Protein AF-A0A0L7LE17-F1 (afdb_monomer)

pLDDT: mean 73.33, std 16.91, range [37.31, 97.56]

Organism: Operophtera brumata (NCBI:txid104452)

Foldseek 3Di:
DDDDQFQQNAEAAAQLVLLCVVCVVPDDLVVNVVLSPVLDDPVSVVVVLVVVVVLDPDDDQPPVCVPVSPSVDPVDDSRRHYNYDHPDPVSHRDDDCPPPPCVVVVVVVVVVVVVVVVVVVVVVVVVVD

Secondary structure (DSSP, 8-state):
---PPPGGG-EEE-HHHHHHHHHTTTS-HHHHHHHHHHHS-HHHHHHHHHHHHHH--SSSS-TTTT-TT--S-----GGGS-EEE-S-GGGS----GGGS-THHHHHHHHHHHHHHHHHHHHHHHHHT-

Radius of gyration: 23.41 Å; Cα contacts (8 Å, |Δi|>4): 82; chains: 1; bounding box: 35×26×91 Å

Sequence (129 aa):
MAHQPKRSDTIVVQEFLAFVQQKLDVMDQVSLEQILVTSFTEEQIQEAKKVLADSAAEGRTWQKMQDIFKVENLETDPDDVPTFVVRDLHKLPAVTFDHVDVTRVLKDLVLLRADITNLRTKLENSEQI

Mean predicted aligned error: 13.88 Å

Structure (mmCIF, N/CA/C/O backbone):
data_AF-A0A0L7LE17-F1
#
_entry.id   AF-A0A0L7LE17-F1
#
loop_
_atom_site.group_PDB
_atom_site.id
_atom_site.type_symbol
_atom_site.label_atom_id
_atom_site.label_alt_id
_atom_site.label_comp_id
_atom_site.label_asym_id
_atom_site.label_entity_id
_atom_site.label_seq_id
_atom_site.pdbx_PDB_ins_code
_atom_site.Cartn_x
_atom_site.Cartn_y
_atom_site.Cartn_z
_atom_site.occupancy
_atom_site.B_iso_or_equiv
_atom_site.auth_seq_id
_atom_site.auth_comp_id
_atom_site.auth_asym_id
_atom_site.auth_atom_id
_atom_site.pdbx_PDB_model_num
ATOM 1 N N . MET A 1 1 ? -1.255 -12.625 -40.386 1.00 39.16 1 MET A N 1
ATOM 2 C CA . MET A 1 1 ? -0.879 -11.259 -39.971 1.00 39.16 1 MET A CA 1
ATOM 3 C C . MET A 1 1 ? -0.071 -11.405 -38.699 1.00 39.16 1 MET A C 1
ATOM 5 O O . MET A 1 1 ? -0.566 -12.042 -37.781 1.00 39.16 1 MET A O 1
ATOM 9 N N . ALA A 1 2 ? 1.195 -10.985 -38.696 1.00 45.91 2 ALA A N 1
ATOM 10 C CA . ALA A 1 2 ? 2.046 -11.111 -37.515 1.00 45.91 2 ALA A CA 1
ATOM 11 C C . ALA A 1 2 ? 1.502 -10.180 -36.422 1.00 45.91 2 ALA A C 1
ATOM 13 O O . ALA A 1 2 ? 1.291 -8.999 -36.687 1.00 45.91 2 ALA A O 1
ATOM 14 N N . HIS A 1 3 ? 1.215 -10.723 -35.238 1.00 57.56 3 HIS A N 1
ATOM 15 C CA . HIS A 1 3 ? 0.896 -9.916 -34.064 1.00 57.56 3 HIS A CA 1
ATOM 16 C C . HIS A 1 3 ? 2.163 -9.135 -33.716 1.00 57.56 3 HIS A C 1
ATOM 18 O O . HIS A 1 3 ? 3.195 -9.737 -33.420 1.00 57.56 3 HIS A O 1
ATOM 24 N N . GLN A 1 4 ? 2.121 -7.815 -33.859 1.00 58.47 4 GLN A N 1
ATOM 25 C CA . GLN A 1 4 ? 3.216 -6.969 -33.412 1.00 58.47 4 GLN A CA 1
ATOM 26 C C . GLN A 1 4 ? 3.159 -6.968 -31.878 1.00 58.47 4 GLN A C 1
ATOM 28 O O . GLN A 1 4 ? 2.085 -6.684 -31.347 1.00 58.47 4 GLN A O 1
ATOM 33 N N . PRO A 1 5 ? 4.233 -7.379 -31.177 1.00 60.69 5 PRO A N 1
ATOM 34 C CA . PRO A 1 5 ? 4.193 -7.519 -29.728 1.00 60.69 5 PRO A CA 1
ATOM 35 C C . PRO A 1 5 ? 3.891 -6.160 -29.111 1.00 60.69 5 PRO A C 1
ATOM 37 O O . PRO A 1 5 ? 4.572 -5.173 -29.409 1.00 60.69 5 PRO A O 1
ATOM 40 N N . LYS A 1 6 ? 2.838 -6.118 -28.297 1.00 68.31 6 LYS A N 1
ATOM 41 C CA . LYS A 1 6 ? 2.469 -4.918 -27.556 1.00 68.31 6 LYS A CA 1
ATOM 42 C C . LYS A 1 6 ? 3.434 -4.764 -26.396 1.00 68.31 6 LYS A C 1
ATOM 44 O O . LYS A 1 6 ? 4.013 -5.740 -25.913 1.00 68.31 6 LYS A O 1
ATOM 49 N N . ARG A 1 7 ? 3.622 -3.543 -25.911 1.00 68.81 7 ARG A N 1
ATOM 50 C CA . ARG A 1 7 ? 4.533 -3.337 -24.786 1.00 68.81 7 ARG A CA 1
ATOM 51 C C . ARG A 1 7 ? 3.969 -3.908 -23.490 1.00 68.81 7 ARG A C 1
ATOM 53 O O . ARG A 1 7 ? 4.752 -4.389 -22.674 1.00 68.81 7 ARG A O 1
ATOM 60 N N . SER A 1 8 ? 2.643 -3.963 -23.372 1.00 66.94 8 SER A N 1
ATOM 61 C CA . SER A 1 8 ? 1.913 -4.687 -22.323 1.00 66.94 8 SER A CA 1
ATOM 62 C C . SER A 1 8 ? 2.341 -6.151 -22.172 1.00 66.94 8 SER A C 1
ATOM 64 O O . SER A 1 8 ? 2.264 -6.695 -21.071 1.00 66.94 8 SER A O 1
ATOM 66 N N . ASP A 1 9 ? 2.842 -6.780 -23.243 1.00 75.25 9 ASP A N 1
ATOM 67 C CA . ASP A 1 9 ? 3.322 -8.169 -23.233 1.00 75.25 9 ASP A CA 1
ATOM 68 C C . ASP A 1 9 ? 4.679 -8.307 -22.512 1.00 75.25 9 ASP A C 1
ATOM 70 O O . ASP A 1 9 ? 5.110 -9.410 -22.169 1.00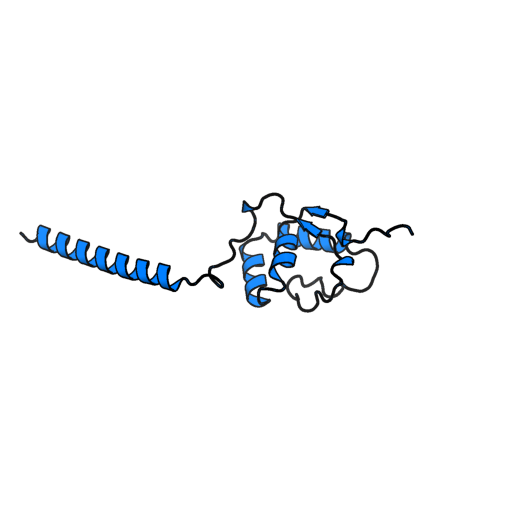 75.25 9 ASP A O 1
ATOM 74 N N . THR A 1 10 ? 5.364 -7.185 -22.261 1.00 82.75 10 THR A N 1
ATOM 75 C CA . THR A 1 10 ? 6.603 -7.143 -21.481 1.00 82.75 10 THR A CA 1
ATOM 76 C C . THR A 1 10 ? 6.273 -7.110 -19.994 1.00 82.75 10 THR A C 1
ATOM 78 O O . THR A 1 10 ? 5.677 -6.154 -19.499 1.00 82.75 10 THR A O 1
ATOM 81 N N . ILE A 1 11 ? 6.709 -8.140 -19.270 1.00 83.88 11 ILE A N 1
ATOM 82 C CA . ILE A 1 11 ? 6.546 -8.239 -17.817 1.00 83.88 11 ILE A CA 1
ATOM 83 C C . ILE A 1 11 ? 7.814 -7.731 -17.132 1.00 83.88 11 ILE A C 1
ATOM 85 O O . ILE A 1 11 ? 8.903 -8.264 -17.355 1.00 83.88 11 ILE A O 1
ATOM 89 N N . VAL A 1 12 ? 7.666 -6.735 -16.259 1.00 87.88 12 VAL A N 1
ATOM 90 C CA . VAL A 1 12 ? 8.769 -6.162 -15.477 1.00 87.88 12 VAL A CA 1
ATOM 91 C C . VAL A 1 12 ? 8.466 -6.316 -13.993 1.00 87.88 12 VAL A C 1
ATOM 93 O O . VAL A 1 12 ? 7.423 -5.887 -13.512 1.00 87.88 12 VAL A O 1
ATOM 96 N N . VAL A 1 13 ? 9.376 -6.934 -13.241 1.00 89.44 13 VAL A N 1
ATOM 97 C CA . VAL A 1 13 ? 9.232 -7.037 -11.782 1.00 89.44 13 VAL A CA 1
ATOM 98 C C . VAL A 1 13 ? 9.620 -5.700 -11.164 1.00 89.44 13 VAL A C 1
ATOM 100 O O . VAL A 1 13 ? 10.797 -5.345 -11.189 1.00 89.44 13 VAL A O 1
ATOM 103 N N . GLN A 1 14 ? 8.637 -4.967 -10.645 1.00 89.19 14 GLN A N 1
ATOM 104 C CA . GLN A 1 14 ? 8.859 -3.691 -9.978 1.00 89.19 14 GLN A CA 1
ATOM 105 C C . GLN A 1 14 ? 7.684 -3.356 -9.049 1.00 89.19 14 GLN A C 1
ATOM 107 O O . GLN A 1 14 ? 6.621 -2.932 -9.498 1.00 89.19 14 GLN A O 1
ATOM 112 N N . GLU A 1 15 ? 7.886 -3.532 -7.745 1.00 88.56 15 GLU A N 1
ATOM 113 C CA . GLU A 1 15 ? 6.869 -3.370 -6.709 1.00 88.56 15 GLU A CA 1
ATOM 114 C C . GLU A 1 15 ? 6.237 -1.973 -6.632 1.00 88.56 15 GLU A C 1
ATOM 116 O O . GLU A 1 15 ? 5.016 -1.861 -6.528 1.00 88.56 15 GLU A O 1
ATOM 121 N N . PHE A 1 16 ? 7.042 -0.914 -6.709 1.00 87.50 16 PHE A N 1
ATOM 122 C CA . PHE A 1 16 ? 6.563 0.467 -6.658 1.00 87.50 16 PHE A CA 1
ATOM 123 C C . PHE A 1 16 ? 5.657 0.775 -7.856 1.00 87.50 16 PHE A C 1
ATOM 125 O O . PHE A 1 16 ? 4.542 1.263 -7.686 1.00 87.50 16 PHE A O 1
ATOM 132 N N . LEU A 1 17 ? 6.097 0.445 -9.076 1.00 85.38 17 LEU A N 1
ATOM 133 C CA . LEU A 1 17 ? 5.321 0.734 -10.290 1.00 85.38 17 LEU A CA 1
ATOM 134 C C . LEU A 1 17 ? 4.097 -0.157 -10.420 1.00 85.38 17 LEU A C 1
ATOM 136 O O . LEU A 1 17 ? 3.061 0.315 -10.873 1.00 85.38 17 LEU A O 1
ATOM 140 N N . ALA A 1 18 ? 4.189 -1.409 -9.974 1.00 87.31 18 ALA A N 1
ATOM 141 C CA . ALA A 1 18 ? 3.043 -2.299 -9.912 1.00 87.31 18 ALA A CA 1
ATOM 142 C C . ALA A 1 18 ? 1.967 -1.763 -8.956 1.00 87.31 18 ALA A C 1
ATOM 144 O O . ALA A 1 18 ? 0.782 -1.801 -9.282 1.00 87.31 18 ALA A O 1
ATOM 145 N N . PHE A 1 19 ? 2.367 -1.212 -7.802 1.00 86.06 19 PHE A N 1
ATOM 146 C CA . PHE A 1 19 ? 1.425 -0.591 -6.872 1.00 86.06 19 PHE A CA 1
ATOM 147 C C . PHE A 1 19 ? 0.767 0.655 -7.473 1.00 86.06 19 PHE A C 1
ATOM 149 O O . PHE A 1 19 ? -0.455 0.780 -7.418 1.00 86.06 19 PHE A O 1
ATOM 156 N N . VAL A 1 20 ? 1.551 1.541 -8.099 1.00 83.12 20 VAL A N 1
ATOM 157 C CA . VAL A 1 20 ? 1.025 2.727 -8.797 1.00 83.12 20 VAL A CA 1
ATOM 158 C C . VAL A 1 20 ? 0.043 2.316 -9.891 1.00 83.12 20 VAL A C 1
ATOM 160 O O . VAL A 1 20 ? -1.091 2.781 -9.884 1.00 83.12 20 VAL A O 1
ATOM 163 N N . GLN A 1 21 ? 0.435 1.400 -10.780 1.00 80.81 21 GLN A N 1
ATOM 164 C CA . GLN A 1 21 ? -0.393 0.926 -11.892 1.00 80.81 21 GLN A CA 1
ATOM 165 C C . GLN A 1 21 ? -1.716 0.314 -11.407 1.00 80.81 21 GLN A C 1
ATOM 167 O O . GLN A 1 21 ? -2.747 0.506 -12.038 1.00 80.81 21 GLN A O 1
ATOM 172 N N . GLN A 1 22 ? -1.711 -0.393 -10.272 1.00 82.56 22 GLN A N 1
ATOM 173 C CA . GLN A 1 22 ? -2.924 -0.982 -9.703 1.00 82.56 22 GLN A CA 1
ATOM 174 C C . GLN A 1 22 ? -3.834 0.049 -9.017 1.00 82.56 22 GLN A C 1
ATOM 176 O O . GLN A 1 22 ? -5.048 -0.153 -8.950 1.00 82.56 22 GLN A O 1
ATOM 181 N N . LYS A 1 23 ? -3.259 1.098 -8.416 1.00 78.94 23 LYS A N 1
ATOM 182 C CA . LYS A 1 23 ? -3.988 2.030 -7.540 1.00 78.94 23 LYS A CA 1
ATOM 183 C C . LYS A 1 23 ? -4.377 3.342 -8.189 1.00 78.94 23 LYS A C 1
ATOM 185 O O . LYS A 1 23 ? -5.285 3.988 -7.679 1.00 78.94 23 LYS A O 1
ATOM 190 N N . LEU A 1 24 ? -3.765 3.674 -9.316 1.00 77.19 24 LEU A N 1
ATOM 191 C CA . LEU A 1 24 ? -4.007 4.901 -10.055 1.00 77.19 24 LEU A CA 1
ATOM 192 C C . LEU A 1 24 ? -5.498 5.188 -10.300 1.00 77.19 24 LEU A C 1
ATOM 194 O O . LEU A 1 24 ? -5.957 6.291 -10.034 1.00 77.19 24 LEU A O 1
ATOM 198 N N . ASP A 1 25 ? -6.250 4.194 -10.776 1.00 71.81 25 ASP A N 1
ATOM 199 C CA . ASP A 1 25 ? -7.647 4.387 -11.198 1.00 71.81 25 ASP A CA 1
ATOM 200 C C . ASP A 1 25 ? -8.656 4.331 -10.040 1.00 71.81 25 ASP A C 1
ATOM 202 O O . ASP A 1 25 ? -9.843 4.605 -10.223 1.00 71.81 25 ASP A O 1
ATOM 206 N N . VAL A 1 26 ? -8.215 3.924 -8.846 1.00 74.31 26 VAL A N 1
ATOM 207 C CA . VAL A 1 26 ? -9.098 3.618 -7.705 1.00 74.31 26 VAL A CA 1
ATOM 208 C C . VAL A 1 26 ? -8.798 4.446 -6.457 1.00 74.31 26 VAL A C 1
ATOM 210 O O . VAL A 1 26 ? -9.527 4.338 -5.473 1.00 74.31 26 VAL A O 1
ATOM 213 N N . MET A 1 27 ? -7.739 5.255 -6.476 1.00 72.44 27 MET A N 1
ATOM 214 C CA . MET A 1 27 ? -7.280 6.065 -5.351 1.00 72.44 27 MET A CA 1
ATOM 215 C C . MET A 1 27 ? -6.979 7.486 -5.824 1.00 72.44 27 MET A C 1
ATOM 217 O O . MET A 1 27 ? -6.451 7.679 -6.915 1.00 72.44 27 MET A O 1
ATOM 221 N N . ASP A 1 28 ? -7.304 8.488 -5.006 1.00 79.00 28 ASP A N 1
ATOM 222 C CA . ASP A 1 28 ? -6.928 9.861 -5.321 1.00 79.00 28 ASP A CA 1
ATOM 223 C C . ASP A 1 28 ? -5.407 10.047 -5.244 1.00 79.00 28 ASP A C 1
ATOM 225 O O . ASP A 1 28 ? -4.697 9.369 -4.495 1.00 79.00 28 ASP A O 1
ATOM 229 N N . GLN A 1 29 ? -4.914 11.008 -6.018 1.00 71.12 29 GLN A N 1
ATOM 230 C CA . GLN A 1 29 ? -3.490 11.270 -6.144 1.00 71.12 29 GLN A CA 1
ATOM 231 C C . GLN A 1 29 ? -2.830 11.580 -4.791 1.00 71.12 29 GLN A C 1
ATOM 233 O O . GLN A 1 29 ? -1.774 11.032 -4.499 1.00 71.12 29 GLN A O 1
ATOM 238 N N . VAL A 1 30 ? -3.456 12.392 -3.933 1.00 77.38 30 VAL A N 1
ATOM 239 C CA . VAL A 1 30 ? -2.852 12.811 -2.656 1.00 77.38 30 VAL A CA 1
ATOM 240 C C . VAL A 1 30 ? -2.647 11.611 -1.733 1.00 77.38 30 VAL A C 1
ATOM 242 O O . VAL A 1 30 ? -1.568 11.452 -1.158 1.00 77.38 30 VAL A O 1
ATOM 245 N N . SER A 1 31 ? -3.649 10.740 -1.619 1.00 78.56 31 SER A N 1
ATOM 246 C CA . SER A 1 31 ? -3.549 9.520 -0.813 1.00 78.56 31 SER A CA 1
ATOM 247 C C . SER A 1 31 ? -2.505 8.551 -1.372 1.00 78.56 31 SER A C 1
ATOM 249 O O . SER A 1 31 ? -1.698 8.002 -0.616 1.00 78.56 31 SER A O 1
ATOM 251 N N . LEU A 1 32 ? -2.473 8.374 -2.697 1.00 79.12 32 LEU A N 1
ATOM 252 C CA . LEU A 1 32 ? -1.503 7.504 -3.358 1.00 79.12 32 LEU A CA 1
ATOM 253 C C . LEU A 1 32 ? -0.067 7.985 -3.108 1.00 79.12 32 LEU A C 1
ATOM 255 O O . LEU A 1 32 ? 0.784 7.198 -2.696 1.00 79.12 32 LEU A O 1
ATOM 259 N N . GLU A 1 33 ? 0.198 9.278 -3.283 1.00 77.94 33 GLU A N 1
ATOM 260 C CA . GLU A 1 33 ? 1.509 9.878 -3.028 1.00 77.94 33 GLU A CA 1
ATOM 261 C C . GLU A 1 33 ? 1.978 9.671 -1.582 1.00 77.94 33 GLU A C 1
ATOM 263 O O . GLU A 1 33 ? 3.125 9.278 -1.348 1.00 77.94 33 GLU A O 1
ATOM 268 N N . GLN A 1 34 ? 1.092 9.891 -0.605 1.00 78.06 34 GLN A N 1
ATOM 269 C CA . GLN A 1 34 ? 1.413 9.690 0.809 1.00 78.06 34 GLN A CA 1
ATOM 270 C C . GLN A 1 34 ? 1.797 8.240 1.103 1.00 78.06 34 GLN A C 1
ATOM 272 O O . GLN A 1 34 ? 2.786 7.990 1.797 1.00 78.06 34 GLN A O 1
ATOM 277 N N . ILE A 1 35 ? 1.050 7.278 0.558 1.00 81.12 35 ILE A N 1
ATOM 278 C CA . ILE A 1 35 ? 1.342 5.853 0.736 1.00 81.12 35 ILE A CA 1
ATOM 27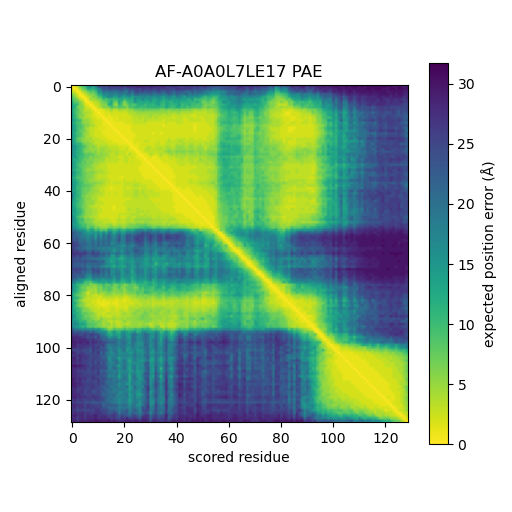9 C C . ILE A 1 35 ? 2.696 5.502 0.116 1.00 81.12 35 ILE A C 1
ATOM 281 O O . ILE A 1 35 ? 3.496 4.809 0.743 1.00 81.12 35 ILE A O 1
ATOM 285 N N . LEU A 1 36 ? 2.986 6.006 -1.083 1.00 82.56 36 LEU A N 1
ATOM 286 C CA . LEU A 1 36 ? 4.242 5.728 -1.775 1.00 82.56 36 LEU A CA 1
ATOM 287 C C . LEU A 1 36 ? 5.460 6.256 -1.004 1.00 82.56 36 LEU A C 1
ATOM 289 O O . LEU A 1 36 ? 6.415 5.510 -0.804 1.00 82.56 36 LEU A O 1
ATOM 293 N N . VAL A 1 37 ? 5.414 7.500 -0.518 1.00 80.44 37 VAL A N 1
ATOM 294 C CA . VAL A 1 37 ? 6.527 8.117 0.239 1.00 80.44 37 VAL A CA 1
ATOM 295 C C . VAL A 1 37 ? 6.744 7.448 1.591 1.00 80.44 37 VAL A C 1
ATOM 297 O O . VAL A 1 37 ? 7.870 7.363 2.071 1.00 80.44 37 VAL A O 1
ATOM 300 N N . THR A 1 38 ? 5.670 6.991 2.232 1.00 81.19 38 THR A N 1
ATOM 301 C CA . THR A 1 38 ? 5.761 6.365 3.559 1.00 81.19 38 THR A CA 1
ATOM 302 C C . THR A 1 38 ? 6.134 4.886 3.504 1.00 81.19 38 THR A C 1
ATOM 304 O O . THR A 1 38 ? 6.657 4.364 4.487 1.00 81.19 38 THR A O 1
ATOM 307 N N . SER A 1 39 ? 5.886 4.213 2.378 1.00 83.19 39 SER A N 1
ATOM 308 C CA . SER A 1 39 ? 6.058 2.759 2.254 1.00 83.19 39 SER A CA 1
ATOM 309 C C . SER A 1 39 ? 7.300 2.340 1.471 1.00 83.19 39 SER A C 1
ATOM 311 O O . SER A 1 39 ? 7.745 1.203 1.617 1.00 83.19 39 SER A O 1
ATOM 313 N N . PHE A 1 40 ? 7.862 3.230 0.652 1.00 84.62 40 PHE A N 1
ATOM 314 C CA . PHE A 1 40 ? 9.053 2.960 -0.150 1.00 84.62 40 PHE A CA 1
ATOM 315 C C . PHE A 1 40 ? 10.179 3.924 0.209 1.00 84.62 40 PHE A C 1
ATOM 317 O O . PHE A 1 40 ? 9.945 5.093 0.510 1.00 84.62 40 PHE A O 1
ATOM 324 N N . THR A 1 41 ? 11.419 3.438 0.169 1.00 87.50 41 THR A N 1
ATOM 325 C CA . THR A 1 41 ? 12.590 4.289 0.396 1.00 87.50 41 THR A CA 1
ATOM 326 C C . THR A 1 41 ? 12.887 5.152 -0.828 1.00 87.50 41 THR A C 1
ATOM 328 O O . THR A 1 41 ? 12.504 4.818 -1.952 1.00 87.50 41 THR A O 1
ATOM 331 N N . GLU A 1 42 ? 13.624 6.246 -0.631 1.00 83.38 42 GLU A N 1
ATOM 332 C CA . GLU A 1 42 ? 14.050 7.114 -1.733 1.00 83.38 42 GLU A CA 1
ATOM 333 C C . GLU A 1 42 ? 14.825 6.322 -2.797 1.00 83.38 42 GLU A C 1
ATOM 335 O O . GLU A 1 42 ? 14.612 6.513 -3.989 1.00 83.38 42 GLU A O 1
ATOM 340 N N . GLU A 1 43 ? 15.662 5.362 -2.397 1.00 86.62 43 GLU A N 1
ATOM 341 C CA . GLU A 1 43 ? 16.405 4.507 -3.327 1.00 86.62 43 GLU A CA 1
ATOM 342 C C . GLU A 1 43 ? 15.472 3.673 -4.212 1.00 86.62 43 GLU A C 1
ATOM 344 O O . GLU A 1 43 ? 15.685 3.605 -5.422 1.00 86.62 43 GLU A O 1
ATOM 349 N N . GLN A 1 44 ? 14.416 3.088 -3.636 1.00 85.00 44 GLN A N 1
ATOM 350 C CA . GLN A 1 44 ? 13.417 2.320 -4.387 1.00 85.00 44 GLN A CA 1
ATOM 351 C C . GLN A 1 44 ? 12.640 3.215 -5.360 1.00 85.00 44 GLN A C 1
ATOM 353 O O . GLN A 1 44 ? 12.357 2.814 -6.490 1.00 85.00 44 GLN A O 1
ATOM 358 N N . ILE A 1 45 ? 12.331 4.448 -4.951 1.00 84.00 45 ILE A N 1
ATOM 359 C CA . ILE A 1 45 ? 11.671 5.444 -5.802 1.00 84.00 45 ILE A CA 1
ATOM 360 C C . ILE A 1 45 ? 12.589 5.844 -6.966 1.00 84.00 45 ILE A C 1
ATOM 362 O O . ILE A 1 45 ? 12.142 5.954 -8.107 1.00 84.00 45 ILE A O 1
ATOM 366 N N . GLN A 1 46 ? 13.883 6.041 -6.719 1.00 82.06 46 GLN A N 1
ATOM 367 C CA . GLN A 1 46 ? 14.848 6.388 -7.765 1.00 82.06 46 GLN A CA 1
ATOM 368 C C . GLN A 1 46 ? 15.107 5.218 -8.723 1.00 82.06 46 GLN A C 1
ATOM 370 O O . GLN A 1 46 ? 15.198 5.420 -9.936 1.00 82.06 46 GLN A O 1
ATOM 375 N N . GLU A 1 47 ? 15.154 3.987 -8.214 1.00 86.62 47 GLU A N 1
ATOM 376 C CA . GLU A 1 47 ? 15.206 2.780 -9.041 1.00 86.62 47 GLU A CA 1
ATOM 377 C C . GLU A 1 47 ? 13.962 2.673 -9.931 1.00 86.62 47 GLU A C 1
ATOM 379 O O . GLU A 1 47 ? 14.082 2.442 -11.136 1.00 86.62 47 GLU A O 1
ATOM 384 N N . ALA A 1 48 ? 12.777 2.958 -9.383 1.00 83.25 48 ALA A N 1
ATOM 385 C CA . ALA A 1 48 ? 11.535 3.016 -10.142 1.00 83.25 48 ALA A CA 1
ATOM 386 C C . ALA A 1 48 ? 11.586 4.035 -11.286 1.00 83.25 48 ALA A C 1
ATOM 388 O O . ALA A 1 48 ? 11.218 3.705 -12.414 1.00 83.25 48 ALA A O 1
ATOM 389 N N . LYS A 1 49 ? 12.084 5.252 -11.018 1.00 77.75 49 LYS A N 1
ATOM 390 C CA . LYS A 1 49 ? 12.280 6.300 -12.041 1.00 77.75 49 LYS A CA 1
ATOM 391 C C . LYS A 1 49 ? 13.189 5.824 -13.159 1.00 77.75 49 LYS A C 1
ATOM 393 O O . LYS A 1 49 ? 12.911 6.082 -14.327 1.00 77.75 49 LYS A O 1
ATOM 398 N N . LYS A 1 50 ? 14.273 5.138 -12.803 1.00 81.44 50 LYS A N 1
ATOM 399 C CA . LYS A 1 50 ? 15.230 4.620 -13.774 1.00 81.44 50 LYS A CA 1
ATOM 400 C C . LYS A 1 50 ? 14.597 3.542 -14.651 1.00 81.44 50 LYS A C 1
ATOM 402 O O . LYS A 1 50 ? 14.681 3.643 -15.868 1.00 81.44 50 LYS A O 1
ATOM 407 N N . VAL A 1 51 ? 13.907 2.572 -14.049 1.00 81.06 51 VAL A N 1
ATOM 408 C CA . VAL A 1 51 ? 13.192 1.518 -14.788 1.00 81.06 51 VAL A CA 1
ATOM 409 C C . VAL A 1 51 ? 12.142 2.121 -15.718 1.00 81.06 51 VAL A C 1
ATOM 411 O O . VAL A 1 51 ? 12.041 1.705 -16.867 1.00 81.06 51 VAL A O 1
ATOM 414 N N . LEU A 1 52 ? 11.406 3.135 -15.259 1.00 73.56 52 LEU A N 1
ATOM 415 C CA . LEU A 1 52 ? 10.467 3.873 -16.101 1.00 73.56 52 LEU A CA 1
ATOM 416 C C . LEU A 1 52 ? 11.157 4.542 -17.289 1.00 73.56 52 LEU A C 1
ATOM 418 O O . LEU A 1 52 ? 10.716 4.363 -18.423 1.00 73.56 52 LEU A O 1
ATOM 422 N N . ALA A 1 53 ? 12.241 5.280 -17.047 1.00 71.31 53 ALA A N 1
ATOM 423 C CA . ALA A 1 53 ? 12.985 5.972 -18.094 1.00 71.31 53 ALA A CA 1
ATOM 424 C C . ALA A 1 53 ? 13.569 4.997 -19.128 1.00 71.31 53 ALA A C 1
ATOM 426 O O . ALA A 1 53 ? 13.418 5.216 -20.328 1.00 71.31 53 ALA A O 1
ATOM 427 N N . ASP A 1 54 ? 14.159 3.893 -18.668 1.00 73.50 54 ASP A N 1
ATOM 428 C CA . ASP A 1 54 ? 14.715 2.836 -19.518 1.00 73.50 54 ASP A CA 1
ATOM 429 C C . ASP A 1 54 ? 13.607 2.111 -20.297 1.00 73.50 54 ASP A C 1
ATOM 431 O O . ASP A 1 54 ? 13.793 1.701 -21.444 1.00 73.50 54 ASP A O 1
ATOM 435 N N . SER A 1 55 ? 12.421 1.987 -19.693 1.00 66.94 55 SER A N 1
ATOM 436 C CA . SER A 1 55 ? 11.254 1.405 -20.343 1.00 66.94 55 SER A CA 1
ATOM 437 C C . SER A 1 55 ? 10.610 2.333 -21.364 1.00 66.94 55 SER A C 1
ATOM 439 O O . SER A 1 55 ? 9.852 1.833 -22.176 1.00 66.94 55 SER A O 1
ATOM 441 N N . ALA A 1 56 ? 10.899 3.638 -21.382 1.00 61.44 56 ALA A N 1
ATOM 442 C CA . ALA A 1 56 ? 10.301 4.614 -22.288 1.00 61.44 56 ALA A CA 1
ATOM 443 C C . ALA A 1 56 ? 11.168 4.832 -23.542 1.00 61.44 56 ALA A C 1
ATOM 445 O O . ALA A 1 56 ? 11.800 5.870 -23.722 1.00 61.44 56 ALA A O 1
ATOM 446 N N . ALA A 1 57 ? 11.187 3.854 -24.448 1.00 47.78 57 ALA A N 1
ATOM 447 C CA . ALA A 1 57 ? 11.803 4.030 -25.764 1.00 47.78 57 ALA A CA 1
ATOM 448 C C . ALA A 1 57 ? 11.127 5.176 -26.549 1.00 47.78 57 ALA A C 1
ATOM 450 O O . ALA A 1 57 ? 9.938 5.114 -26.849 1.00 47.78 57 ALA A O 1
ATOM 451 N N . GLU A 1 58 ? 11.928 6.201 -26.844 1.00 47.75 58 GLU A N 1
ATOM 452 C CA . GLU A 1 58 ? 11.790 7.184 -27.924 1.00 47.75 58 GLU A CA 1
ATOM 453 C C . GLU A 1 58 ? 10.455 7.945 -28.028 1.00 47.75 58 GLU A C 1
ATOM 455 O O . GLU A 1 58 ? 9.640 7.749 -28.920 1.00 47.75 58 GLU A O 1
ATOM 460 N N . GLY A 1 59 ? 10.331 8.966 -27.176 1.00 49.88 59 GLY A N 1
ATOM 461 C CA . GLY A 1 59 ? 9.788 10.258 -27.599 1.00 49.88 59 GLY A CA 1
ATOM 462 C C . GLY A 1 59 ? 8.272 10.357 -27.756 1.00 49.88 59 GLY A C 1
ATOM 463 O O . GLY A 1 59 ? 7.766 10.361 -28.875 1.00 49.88 59 GLY A O 1
ATOM 464 N N . ARG A 1 60 ? 7.581 10.645 -26.644 1.00 44.38 60 ARG A N 1
ATOM 465 C CA . ARG A 1 60 ? 6.802 11.899 -26.459 1.00 44.38 60 ARG A CA 1
ATOM 466 C C . ARG A 1 60 ? 5.922 11.947 -25.204 1.00 44.38 60 ARG A C 1
ATOM 468 O O . ARG A 1 60 ? 5.400 13.015 -24.913 1.00 44.38 60 ARG A O 1
ATOM 475 N N . THR A 1 61 ? 5.808 10.885 -24.411 1.00 43.91 61 THR A N 1
ATOM 476 C CA . THR A 1 61 ? 4.759 10.856 -23.367 1.00 43.91 61 THR A CA 1
ATOM 477 C C . THR A 1 61 ? 5.229 11.242 -21.954 1.00 43.91 61 THR A C 1
ATOM 479 O O . THR A 1 61 ? 4.420 11.645 -21.127 1.00 43.91 61 THR A O 1
ATOM 482 N N . TRP A 1 62 ? 6.539 11.233 -21.664 1.00 44.88 62 TRP A N 1
ATOM 483 C CA . TRP A 1 62 ? 7.009 11.151 -20.267 1.00 44.88 62 TRP A CA 1
ATOM 484 C C . TRP A 1 62 ? 7.929 12.272 -19.771 1.00 44.88 62 TRP A C 1
ATOM 486 O O . TRP A 1 62 ? 8.473 12.187 -18.674 1.00 44.88 62 TRP A O 1
ATOM 496 N N . GLN A 1 63 ? 8.047 13.391 -20.493 1.00 37.47 63 GLN A N 1
ATOM 497 C CA . GLN A 1 63 ? 8.671 14.605 -19.929 1.00 37.47 63 GLN A CA 1
ATOM 498 C C . GLN A 1 63 ? 7.905 15.169 -18.715 1.00 37.47 63 GLN A C 1
ATOM 500 O O . GLN A 1 63 ? 8.463 15.954 -17.955 1.00 37.47 63 GLN A O 1
ATOM 505 N N . LYS A 1 64 ? 6.666 14.714 -18.480 1.00 39.97 64 LYS A N 1
ATOM 506 C CA . LYS A 1 64 ? 5.892 14.969 -17.253 1.00 39.97 64 LYS A CA 1
ATOM 507 C C . LYS A 1 64 ? 6.246 14.030 -16.082 1.00 39.97 64 LYS A C 1
ATOM 509 O O . LYS A 1 64 ? 5.818 14.282 -14.968 1.00 39.97 64 LYS A O 1
ATOM 514 N N . MET A 1 65 ? 7.042 12.982 -16.314 1.00 37.31 65 MET A N 1
ATOM 515 C CA . MET A 1 65 ? 7.279 11.869 -15.379 1.00 37.31 65 MET A CA 1
ATOM 516 C C . MET A 1 65 ? 8.493 12.068 -14.452 1.00 37.31 65 MET A C 1
ATOM 518 O O . MET A 1 65 ? 8.736 11.243 -13.574 1.00 37.31 65 MET A O 1
ATOM 522 N N . GLN A 1 66 ? 9.264 13.156 -14.613 1.00 42.09 66 GLN A N 1
ATOM 523 C CA . GLN A 1 66 ? 10.296 13.523 -13.626 1.00 42.09 66 GLN A CA 1
ATOM 524 C C . GLN A 1 66 ? 9.681 13.848 -12.256 1.00 42.09 66 GLN A C 1
ATOM 526 O O . GLN A 1 66 ? 10.320 13.623 -11.225 1.00 42.09 66 GLN A O 1
ATOM 531 N N . ASP A 1 67 ? 8.414 14.259 -12.250 1.00 49.38 67 ASP A N 1
ATOM 532 C CA . ASP A 1 67 ? 7.577 14.316 -11.067 1.00 49.38 67 ASP A CA 1
ATOM 533 C C . ASP A 1 67 ? 6.769 13.015 -10.995 1.00 49.38 67 ASP A C 1
ATOM 535 O O . ASP A 1 67 ? 5.634 12.961 -11.453 1.00 49.38 67 ASP A O 1
ATOM 539 N N . ILE A 1 68 ? 7.328 11.958 -10.397 1.00 51.06 68 ILE A N 1
ATOM 540 C CA . ILE A 1 68 ? 6.572 10.730 -10.050 1.00 51.06 68 ILE A CA 1
ATOM 541 C C . ILE A 1 68 ? 5.269 11.049 -9.294 1.00 51.06 68 ILE A C 1
ATOM 543 O O . ILE A 1 68 ? 4.320 10.275 -9.338 1.00 51.06 68 ILE A O 1
ATOM 547 N N . PHE A 1 69 ? 5.237 12.205 -8.632 1.00 47.81 69 PHE A N 1
ATOM 548 C CA . PHE A 1 69 ? 4.106 12.750 -7.898 1.00 47.81 69 PHE A CA 1
ATOM 549 C C . PHE A 1 69 ? 3.101 13.482 -8.794 1.00 47.81 69 PHE A C 1
ATOM 551 O O . PHE A 1 69 ?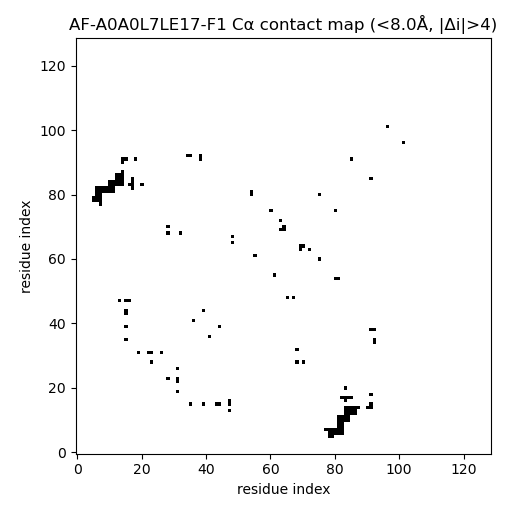 1.931 13.494 -8.480 1.00 47.81 69 PHE A O 1
ATOM 558 N N . LYS A 1 70 ? 3.460 14.011 -9.970 1.00 44.44 70 LYS A N 1
ATOM 559 C CA . LYS A 1 70 ? 2.458 14.534 -10.918 1.00 44.44 70 LYS A CA 1
ATOM 560 C C . LYS A 1 70 ? 1.904 13.398 -11.756 1.00 44.44 70 LYS A C 1
ATOM 562 O O . LYS A 1 70 ? 2.099 13.318 -12.969 1.00 44.44 70 LYS A O 1
ATOM 567 N N . VAL A 1 71 ? 1.149 12.545 -11.084 1.00 46.47 71 VAL A N 1
ATOM 568 C CA . VAL A 1 71 ? 0.315 11.484 -11.644 1.00 46.47 71 VAL A CA 1
ATOM 569 C C . VAL A 1 71 ? -0.885 12.077 -12.415 1.00 46.47 71 VAL A C 1
ATOM 571 O O . VAL A 1 71 ? -1.984 11.547 -12.424 1.00 46.47 71 VAL A O 1
ATOM 574 N N . GLU A 1 72 ? -0.712 13.229 -13.058 1.00 37.38 72 GLU A N 1
ATOM 575 C CA . GLU A 1 72 ? -1.803 13.959 -13.701 1.00 37.38 72 GLU A CA 1
ATOM 576 C C . GLU A 1 72 ? -2.039 13.527 -15.143 1.00 37.38 72 GLU A C 1
ATOM 578 O O . GLU A 1 72 ? -2.987 14.004 -15.741 1.00 37.38 72 GLU A O 1
ATOM 583 N N . ASN A 1 73 ? -1.215 12.663 -15.742 1.00 40.88 73 ASN A N 1
ATOM 584 C CA . ASN A 1 73 ? -1.462 12.172 -17.101 1.00 40.88 73 ASN A CA 1
ATOM 585 C C . ASN A 1 73 ? -0.788 10.818 -17.349 1.00 40.88 73 ASN A C 1
ATOM 587 O O . ASN A 1 73 ? 0.077 10.698 -18.214 1.00 40.88 73 ASN A O 1
ATOM 591 N N . LEU A 1 74 ? -1.240 9.774 -16.658 1.00 49.72 74 LEU A N 1
ATOM 592 C CA . LEU A 1 74 ? -1.200 8.423 -17.226 1.00 49.72 74 LEU A CA 1
ATOM 593 C C . LEU A 1 74 ? -2.327 8.280 -18.276 1.00 49.72 74 LEU A C 1
ATOM 595 O O . LEU A 1 74 ? -3.028 7.281 -18.333 1.00 49.72 74 LEU A O 1
ATOM 599 N N . GLU A 1 75 ? -2.489 9.275 -19.159 1.00 48.09 75 GLU A N 1
ATOM 600 C CA . GLU A 1 75 ? -3.177 9.108 -20.446 1.00 48.09 75 GLU A CA 1
ATOM 601 C C . GLU A 1 75 ? -2.219 8.369 -21.386 1.00 48.09 75 GLU A C 1
ATOM 603 O O . GLU A 1 75 ? -1.748 8.888 -22.396 1.00 48.09 75 GLU A O 1
ATOM 608 N N . THR A 1 76 ? -1.801 7.181 -20.973 1.00 54.41 76 THR A N 1
ATOM 609 C CA . THR A 1 76 ? -0.975 6.307 -21.793 1.00 54.41 76 THR A CA 1
ATOM 610 C C . THR A 1 76 ? -1.818 5.103 -22.116 1.00 54.41 76 THR A C 1
ATOM 612 O O . THR A 1 76 ? -2.459 4.551 -21.223 1.00 54.41 76 THR A O 1
ATOM 615 N N . ASP A 1 77 ? -1.853 4.731 -23.392 1.00 61.03 77 ASP A N 1
ATOM 616 C CA . ASP A 1 77 ? -2.512 3.503 -23.803 1.00 61.03 77 ASP A CA 1
ATOM 617 C C . ASP A 1 77 ? -1.943 2.350 -22.951 1.00 61.03 77 ASP A C 1
ATOM 619 O O . ASP A 1 77 ? -0.715 2.215 -22.867 1.00 61.03 77 ASP A O 1
ATOM 623 N N . PRO A 1 78 ? -2.785 1.544 -22.279 1.00 63.88 78 PRO A N 1
ATOM 624 C CA . PRO A 1 78 ? -2.331 0.366 -21.547 1.00 63.88 78 PRO A CA 1
ATOM 625 C C . PRO A 1 78 ? -1.445 -0.566 -22.389 1.00 63.88 78 PRO A C 1
ATOM 627 O O . PRO A 1 78 ? -0.618 -1.283 -21.830 1.00 63.88 78 PRO A O 1
ATOM 630 N N . ASP A 1 79 ? -1.576 -0.530 -23.720 1.00 65.75 79 ASP A N 1
ATOM 631 C CA . ASP A 1 79 ? -0.752 -1.298 -24.655 1.00 65.75 79 ASP A CA 1
ATOM 632 C C . ASP A 1 79 ? 0.695 -0.757 -24.809 1.00 65.75 79 ASP A C 1
ATOM 634 O O . ASP A 1 79 ? 1.589 -1.503 -25.231 1.00 65.75 79 ASP A O 1
ATOM 638 N N . ASP A 1 80 ? 0.953 0.505 -24.436 1.00 68.75 80 ASP A N 1
ATOM 639 C CA . ASP A 1 80 ? 2.231 1.227 -24.606 1.00 68.75 80 ASP A CA 1
ATOM 640 C C . ASP A 1 80 ? 3.139 1.204 -23.360 1.00 68.75 80 ASP A C 1
ATOM 642 O O . ASP A 1 80 ? 4.270 1.718 -23.385 1.00 68.75 80 ASP A O 1
ATOM 646 N N . VAL A 1 81 ? 2.677 0.592 -22.267 1.00 71.31 81 VAL A N 1
ATOM 647 C CA . VAL A 1 81 ? 3.395 0.493 -20.988 1.00 71.31 81 VAL A CA 1
ATOM 648 C C . VAL A 1 81 ? 3.613 -0.982 -20.629 1.00 71.31 81 VAL A C 1
ATOM 650 O O . VAL A 1 81 ? 2.721 -1.798 -20.854 1.00 71.31 81 VAL A O 1
ATOM 653 N N . PRO A 1 82 ? 4.783 -1.371 -20.086 1.00 80.31 82 PRO A N 1
ATOM 654 C CA . PRO A 1 82 ? 4.980 -2.729 -19.589 1.00 80.31 82 PRO A CA 1
ATOM 655 C C . PRO A 1 82 ? 4.002 -3.079 -18.463 1.00 80.31 82 PRO A C 1
ATOM 657 O O . PRO A 1 82 ? 3.579 -2.217 -17.692 1.00 80.31 82 PRO A O 1
ATOM 660 N N . THR A 1 83 ? 3.707 -4.367 -18.312 1.00 83.81 83 THR A N 1
ATOM 661 C CA . THR A 1 83 ? 2.981 -4.854 -17.137 1.00 83.81 83 THR A CA 1
ATOM 662 C C . THR A 1 83 ? 3.958 -4.971 -15.971 1.00 83.81 83 THR A C 1
ATOM 664 O O . THR A 1 83 ? 4.849 -5.831 -15.984 1.00 83.81 83 THR A O 1
ATOM 667 N N . PHE A 1 84 ? 3.804 -4.122 -14.952 1.00 87.00 84 PHE A N 1
ATOM 668 C CA . PHE A 1 84 ? 4.621 -4.199 -13.746 1.00 87.00 84 PHE A CA 1
ATOM 669 C C . PHE A 1 84 ? 4.024 -5.199 -12.759 1.00 87.00 84 PHE A C 1
ATOM 671 O O . PHE A 1 84 ? 2.835 -5.166 -12.449 1.00 87.00 84 PHE A O 1
ATOM 678 N N . VAL A 1 85 ? 4.859 -6.101 -12.248 1.00 88.38 85 VAL A N 1
ATOM 679 C CA . VAL A 1 85 ? 4.436 -7.152 -11.317 1.00 88.38 85 VAL A CA 1
ATOM 680 C C . VAL A 1 85 ? 5.261 -7.134 -10.042 1.00 88.38 85 VAL A C 1
ATOM 682 O O . VAL A 1 85 ? 6.418 -6.720 -10.015 1.00 88.38 85 VAL A O 1
ATOM 685 N N . VAL A 1 86 ? 4.655 -7.634 -8.974 1.00 88.06 86 VAL A N 1
ATOM 686 C CA . VAL A 1 86 ? 5.256 -7.724 -7.645 1.00 88.06 86 VAL A CA 1
ATOM 687 C C . VAL A 1 86 ? 5.783 -9.132 -7.449 1.00 88.06 86 VAL A C 1
ATOM 689 O O . VAL A 1 86 ? 5.038 -10.098 -7.617 1.00 88.06 86 VAL A O 1
ATOM 692 N N . ARG A 1 87 ? 7.057 -9.267 -7.069 1.00 88.25 87 ARG A N 1
ATOM 693 C CA . ARG A 1 87 ? 7.607 -10.577 -6.700 1.00 88.25 87 ARG A CA 1
ATOM 694 C C . ARG A 1 87 ? 7.281 -10.929 -5.257 1.00 88.25 87 ARG A C 1
ATOM 696 O O . ARG A 1 87 ? 6.945 -12.073 -4.971 1.00 88.25 87 ARG A O 1
ATOM 703 N N . ASP A 1 88 ? 7.413 -9.956 -4.365 1.00 82.06 88 ASP A N 1
ATOM 704 C CA . ASP A 1 88 ? 7.186 -10.133 -2.936 1.00 82.06 88 ASP A CA 1
ATOM 705 C C . ASP A 1 88 ? 6.018 -9.259 -2.476 1.00 82.06 88 ASP A C 1
ATOM 707 O O . ASP A 1 88 ? 6.162 -8.057 -2.254 1.00 82.06 88 ASP A O 1
ATOM 711 N N . LEU A 1 89 ? 4.844 -9.881 -2.347 1.00 78.88 89 LEU A N 1
ATOM 712 C CA . LEU A 1 89 ? 3.605 -9.198 -1.970 1.00 78.88 89 LEU A CA 1
ATOM 713 C C . LEU A 1 89 ? 3.681 -8.553 -0.581 1.00 78.88 89 LEU A C 1
ATOM 715 O O . LEU A 1 89 ? 2.953 -7.600 -0.328 1.00 78.88 89 LEU A O 1
ATOM 719 N N . HIS A 1 90 ? 4.571 -9.018 0.304 1.00 75.88 90 HIS A N 1
ATOM 720 C CA . HIS A 1 90 ? 4.753 -8.419 1.628 1.00 75.88 90 HIS A CA 1
ATOM 721 C C . HIS A 1 90 ? 5.417 -7.041 1.579 1.00 75.88 90 HIS A C 1
ATOM 723 O O . HIS A 1 90 ? 5.338 -6.297 2.553 1.00 75.88 90 HIS A O 1
ATOM 729 N N . LYS A 1 91 ? 6.061 -6.693 0.458 1.00 73.75 91 LYS A N 1
ATOM 730 C CA . LYS A 1 91 ? 6.657 -5.370 0.235 1.00 73.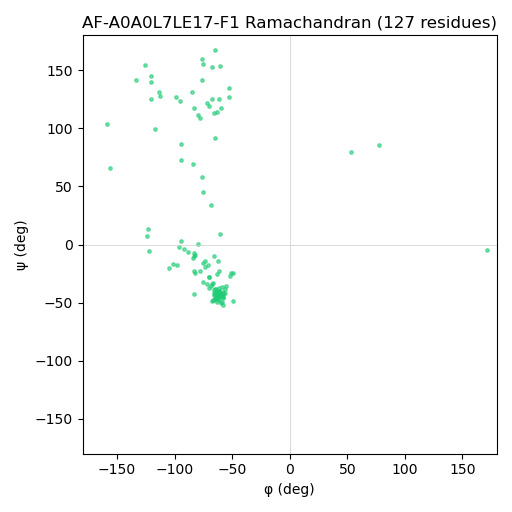75 91 LYS A CA 1
ATOM 731 C C . LYS A 1 91 ? 5.651 -4.337 -0.254 1.00 73.75 91 LYS A C 1
ATOM 733 O O . LYS A 1 91 ? 6.011 -3.171 -0.391 1.00 73.75 91 LYS A O 1
ATOM 738 N N . LEU A 1 92 ? 4.420 -4.750 -0.557 1.00 78.75 92 LEU A N 1
ATOM 739 C CA . LEU A 1 92 ? 3.390 -3.804 -0.937 1.00 78.75 92 LEU A CA 1
ATOM 740 C C . LEU A 1 92 ? 2.866 -3.061 0.290 1.00 78.75 92 LEU A C 1
ATOM 742 O O . LEU A 1 92 ? 2.657 -3.680 1.337 1.00 78.75 92 LEU A O 1
ATOM 746 N N . PRO A 1 93 ? 2.581 -1.758 0.147 1.00 76.25 93 PRO A N 1
ATOM 747 C CA . PRO A 1 93 ? 1.858 -1.019 1.160 1.00 76.25 93 PRO A CA 1
ATOM 748 C C . PRO A 1 93 ? 0.553 -1.733 1.511 1.00 76.25 93 PRO A C 1
ATOM 750 O O . PRO A 1 93 ? -0.207 -2.147 0.627 1.00 76.25 93 PRO A O 1
ATOM 753 N N . ALA A 1 94 ? 0.266 -1.847 2.807 1.00 67.69 94 ALA A N 1
ATOM 754 C CA . ALA A 1 94 ? -1.063 -2.234 3.245 1.00 67.69 94 ALA A CA 1
ATOM 755 C C . ALA A 1 94 ? -2.043 -1.146 2.784 1.00 67.69 94 ALA A C 1
ATOM 757 O O . ALA A 1 94 ? -1.964 -0.002 3.224 1.00 67.69 94 ALA A O 1
ATOM 758 N N . VAL A 1 95 ? -2.947 -1.493 1.872 1.00 56.88 95 VAL A N 1
ATOM 759 C CA . VAL A 1 95 ? -3.996 -0.575 1.424 1.00 56.88 95 VAL A CA 1
ATOM 760 C C . VAL A 1 95 ? -4.964 -0.405 2.591 1.00 56.88 95 VAL A C 1
ATOM 762 O O . VAL A 1 95 ? -5.514 -1.387 3.093 1.00 56.88 95 VAL A O 1
ATOM 765 N N . THR A 1 96 ? -5.091 0.828 3.065 1.00 56.34 96 THR A N 1
ATOM 766 C CA . THR A 1 96 ? -5.832 1.213 4.267 1.00 56.34 96 THR A CA 1
ATOM 767 C C . THR A 1 96 ? -7.337 0.968 4.144 1.00 56.34 96 THR A C 1
ATOM 769 O O . THR A 1 96 ? -7.871 0.666 3.077 1.00 56.34 96 THR A O 1
ATOM 772 N N . PHE A 1 97 ? -8.025 1.054 5.285 1.00 53.19 97 PHE A N 1
ATOM 773 C CA . PHE A 1 97 ? -9.439 0.724 5.506 1.00 53.19 97 PHE A CA 1
ATOM 774 C C . PHE A 1 97 ? -10.470 1.524 4.679 1.00 53.19 97 PHE A C 1
ATOM 776 O O . PHE A 1 97 ? -11.668 1.380 4.909 1.00 53.19 97 PHE A O 1
ATOM 783 N N . ASP A 1 98 ? -10.048 2.324 3.705 1.00 49.94 98 ASP A N 1
ATOM 784 C CA . ASP A 1 98 ? -10.868 3.320 3.002 1.00 49.94 98 ASP A CA 1
ATOM 785 C C . ASP A 1 98 ? -12.007 2.715 2.156 1.00 49.94 98 ASP A C 1
ATOM 787 O O . ASP A 1 98 ? -12.906 3.423 1.704 1.00 49.94 98 ASP A O 1
ATOM 791 N N . HIS A 1 99 ? -12.017 1.388 1.978 1.00 51.44 99 HIS A N 1
ATOM 792 C CA . HIS A 1 99 ? -13.056 0.645 1.250 1.00 51.44 99 HIS A CA 1
ATOM 793 C C . HIS A 1 99 ? -13.728 -0.466 2.071 1.00 51.44 99 HIS A C 1
ATOM 795 O O . HIS A 1 99 ? -14.502 -1.258 1.533 1.00 51.44 99 HIS A O 1
ATOM 801 N N . VAL A 1 100 ? -13.432 -0.558 3.368 1.00 53.44 100 VAL A N 1
ATOM 802 C CA . VAL A 1 100 ? -14.001 -1.566 4.268 1.00 53.44 100 VAL A CA 1
ATOM 803 C C . VAL A 1 100 ? -14.889 -0.839 5.269 1.00 53.44 100 VAL A C 1
ATOM 805 O O . VAL A 1 100 ? -14.438 0.101 5.914 1.00 53.44 100 VAL A O 1
ATOM 808 N N . ASP A 1 101 ? -16.150 -1.258 5.427 1.00 57.16 101 ASP A N 1
ATOM 809 C CA . ASP A 1 101 ? -17.011 -0.714 6.484 1.00 57.16 101 ASP A CA 1
ATOM 810 C C . ASP A 1 101 ? -16.442 -1.094 7.863 1.00 57.16 101 ASP A C 1
ATOM 812 O O . ASP A 1 101 ? -16.717 -2.156 8.431 1.00 57.16 101 ASP A O 1
ATOM 816 N N . VA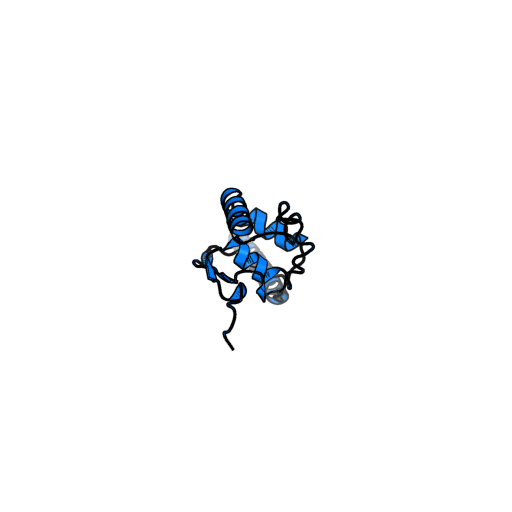L A 1 102 ? -15.612 -0.202 8.400 1.00 71.12 102 VAL A N 1
ATOM 817 C CA . VAL A 1 102 ? -14.956 -0.342 9.701 1.00 71.12 102 VAL A CA 1
ATOM 818 C C . VAL A 1 102 ? -15.863 0.017 10.866 1.00 71.12 102 VAL A C 1
ATOM 820 O O . VAL A 1 102 ? -15.447 -0.107 12.018 1.00 71.12 102 VAL A O 1
ATOM 823 N N . THR A 1 103 ? -17.119 0.402 10.618 1.00 75.88 103 THR A N 1
ATOM 824 C CA . THR A 1 103 ? -18.074 0.750 11.677 1.00 75.88 103 THR A CA 1
ATOM 825 C C . THR A 1 103 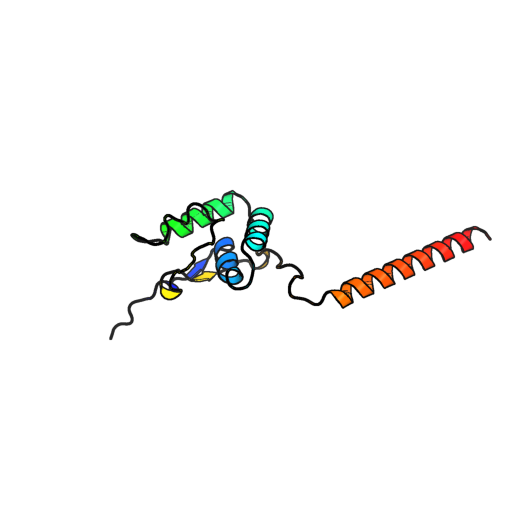? -18.221 -0.389 12.679 1.00 75.88 103 THR A C 1
ATOM 827 O O . THR A 1 103 ? -18.351 -0.152 13.879 1.00 75.88 103 THR A O 1
ATOM 830 N N . ARG A 1 104 ? -18.166 -1.640 12.206 1.00 77.00 104 ARG A N 1
ATOM 831 C CA . ARG A 1 104 ? -18.213 -2.821 13.074 1.00 77.00 104 ARG A CA 1
ATOM 832 C C . ARG A 1 104 ? -16.970 -2.933 13.960 1.00 77.00 104 ARG A C 1
ATOM 834 O O . ARG A 1 104 ? -17.114 -3.078 15.167 1.00 77.00 104 ARG A O 1
ATOM 841 N N . VAL A 1 105 ? -15.779 -2.782 13.383 1.00 82.62 105 VAL A N 1
ATOM 842 C CA . VAL A 1 105 ? -14.506 -2.841 14.123 1.00 82.62 105 VAL A CA 1
ATOM 843 C C . VAL A 1 105 ? -14.426 -1.722 15.166 1.00 82.62 105 VAL A C 1
ATOM 845 O O . VAL A 1 105 ? -14.052 -1.962 16.311 1.00 82.62 105 VAL A O 1
ATOM 848 N N . LEU A 1 106 ? -14.842 -0.504 14.807 1.00 86.00 106 LEU A N 1
ATOM 849 C CA . LEU A 1 106 ? -14.874 0.635 15.725 1.00 86.00 106 LEU A CA 1
ATOM 850 C C . LEU A 1 106 ? -15.896 0.440 16.858 1.00 86.00 106 LEU A C 1
ATOM 852 O O . LEU A 1 106 ? -15.599 0.777 18.004 1.00 86.00 106 LEU A O 1
ATOM 856 N N . LYS A 1 107 ? -17.075 -0.136 16.575 1.00 89.56 107 LYS A N 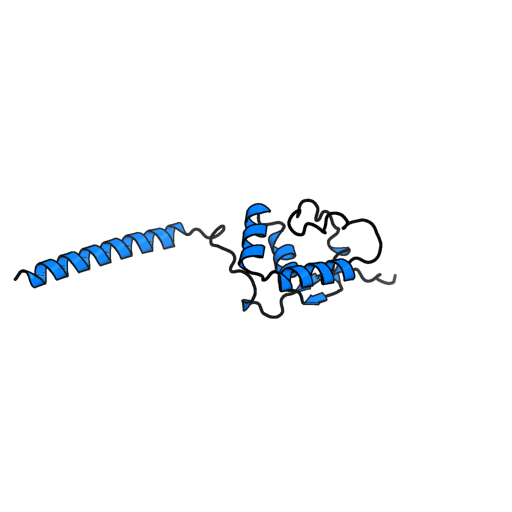1
ATOM 857 C CA . LYS A 1 107 ? -18.070 -0.489 17.606 1.00 89.56 107 LYS A CA 1
ATOM 858 C C . LYS A 1 107 ? -17.528 -1.525 18.585 1.00 89.56 107 LYS A C 1
ATOM 860 O O . LYS A 1 107 ? -17.661 -1.331 19.793 1.00 89.56 107 LYS A O 1
ATOM 865 N N . ASP A 1 108 ? -16.885 -2.571 18.079 1.00 89.06 108 ASP A N 1
ATOM 866 C CA . ASP A 1 108 ? -16.295 -3.618 18.915 1.00 89.06 108 ASP A CA 1
ATOM 867 C C . ASP A 1 108 ? -15.200 -3.037 19.831 1.00 89.06 108 ASP A C 1
ATOM 869 O O . ASP A 1 108 ? -15.127 -3.375 21.012 1.00 89.06 108 ASP A O 1
ATOM 873 N N . LEU A 1 109 ? -14.413 -2.073 19.340 1.00 95.38 109 LEU A N 1
ATOM 874 C CA . LEU A 1 109 ? -13.374 -1.391 20.121 1.00 95.38 109 LEU A CA 1
ATOM 875 C C . LEU A 1 109 ? -13.953 -0.496 21.235 1.00 95.38 109 LEU A C 1
ATOM 877 O O . LEU A 1 109 ? -13.398 -0.427 22.335 1.00 95.38 109 LEU A O 1
ATOM 881 N N . VAL A 1 110 ? -15.094 0.157 20.986 1.00 95.50 110 VAL A N 1
ATOM 882 C CA . VAL A 1 110 ? -15.828 0.924 22.010 1.00 95.50 110 VAL A CA 1
ATOM 883 C C . VAL A 1 110 ? -16.377 0.005 23.104 1.00 95.50 110 VAL A C 1
ATOM 885 O O . VAL A 1 110 ? -16.242 0.332 24.285 1.00 95.50 110 VAL A O 1
ATOM 888 N N . LEU A 1 111 ? -16.948 -1.148 22.736 1.00 95.88 111 LEU A N 1
ATOM 889 C CA . LEU A 1 111 ? -17.432 -2.144 23.699 1.00 95.88 111 LEU A CA 1
ATOM 890 C C . LEU A 1 111 ? -16.286 -2.690 24.555 1.00 95.88 111 LEU A C 1
ATOM 892 O O . LEU A 1 111 ? -16.385 -2.697 25.780 1.00 95.88 111 LEU A O 1
ATOM 896 N N . LEU A 1 112 ? -15.157 -3.025 23.927 1.00 96.94 112 LEU A N 1
ATOM 897 C CA . LEU A 1 112 ? -13.964 -3.494 24.627 1.00 96.94 112 LEU A CA 1
ATOM 898 C C . LEU A 1 112 ? -13.465 -2.468 25.657 1.00 96.94 112 LEU A C 1
ATOM 900 O O . LEU A 1 112 ? -13.092 -2.822 26.775 1.00 96.94 112 LEU A O 1
ATOM 904 N N . ARG A 1 113 ? -13.486 -1.174 25.311 1.00 96.75 113 ARG A N 1
ATOM 905 C CA . ARG A 1 113 ? -13.110 -0.098 26.239 1.00 96.75 113 ARG A CA 1
ATOM 906 C C . ARG A 1 113 ? -14.056 -0.031 27.440 1.00 96.75 113 ARG A C 1
ATOM 908 O O . ARG A 1 113 ? -13.583 0.162 28.557 1.00 96.75 113 ARG A O 1
ATOM 915 N N . ALA A 1 114 ? -15.361 -0.195 27.223 1.00 96.06 114 ALA A N 1
ATOM 916 C CA . ALA A 1 114 ? -16.346 -0.222 28.301 1.00 96.06 114 ALA A CA 1
ATOM 917 C C . ALA A 1 114 ? -16.137 -1.428 29.232 1.00 96.06 114 ALA A C 1
ATOM 919 O O . ALA A 1 114 ? -16.166 -1.270 30.454 1.00 96.06 114 ALA A O 1
ATOM 920 N N . ASP A 1 115 ? -15.845 -2.603 28.673 1.00 97.06 115 ASP A N 1
ATOM 921 C CA . ASP A 1 115 ? -15.543 -3.808 29.448 1.00 97.06 115 ASP A CA 1
ATOM 922 C C . ASP A 1 115 ? -14.279 -3.638 30.295 1.00 97.06 115 ASP A C 1
ATOM 924 O O . ASP A 1 115 ? -14.279 -3.972 31.481 1.00 97.06 115 ASP A O 1
ATOM 928 N N . ILE A 1 116 ? -13.225 -3.039 29.732 1.00 97.56 116 ILE A N 1
ATOM 929 C CA . ILE A 1 116 ? -11.996 -2.716 30.471 1.00 97.56 116 ILE A CA 1
ATOM 930 C C . ILE A 1 116 ? -12.289 -1.750 31.625 1.00 97.56 116 ILE A C 1
ATOM 932 O O . ILE A 1 116 ? -11.796 -1.962 32.733 1.00 97.56 116 ILE A O 1
ATOM 936 N N . THR A 1 117 ? -13.094 -0.707 31.404 1.00 96.62 117 THR A N 1
ATOM 937 C CA . THR A 1 117 ? -13.489 0.220 32.475 1.00 96.62 117 THR A CA 1
ATOM 938 C C . THR A 1 117 ? -14.273 -0.498 33.571 1.00 96.62 117 THR A C 1
ATOM 940 O O . THR A 1 117 ? -13.949 -0.347 34.746 1.00 96.62 117 THR A O 1
ATOM 943 N N . ASN A 1 118 ? -15.241 -1.340 33.206 1.00 95.88 118 ASN A N 1
ATOM 944 C CA . ASN A 1 118 ? -16.017 -2.124 34.167 1.00 95.88 118 ASN A CA 1
ATOM 945 C C . ASN A 1 118 ? -15.142 -3.083 34.982 1.00 95.88 118 ASN A C 1
ATOM 947 O O . ASN A 1 118 ? -15.354 -3.239 36.185 1.00 95.88 118 ASN A O 1
ATOM 951 N N . LEU A 1 119 ? -14.162 -3.728 34.343 1.00 96.69 119 LEU A N 1
ATOM 952 C CA . LEU A 1 119 ? -13.199 -4.586 35.029 1.00 96.69 119 LEU A CA 1
ATOM 953 C C . LEU A 1 119 ? -12.354 -3.790 36.022 1.00 96.69 119 LEU A C 1
ATOM 955 O O . LEU A 1 119 ? -12.218 -4.227 37.159 1.00 96.69 119 LEU A O 1
ATOM 959 N N . ARG A 1 120 ? -11.850 -2.612 35.629 1.00 95.00 120 ARG A N 1
ATOM 960 C CA . ARG A 1 120 ? -11.079 -1.733 36.523 1.00 95.00 120 ARG A CA 1
ATOM 961 C C . ARG A 1 120 ? -11.883 -1.327 37.752 1.00 95.00 120 ARG A C 1
ATOM 963 O O . ARG A 1 120 ? -11.416 -1.543 38.860 1.00 95.00 120 ARG A O 1
ATOM 970 N N . THR A 1 121 ? -13.118 -0.860 37.571 1.00 93.44 121 THR A N 1
ATOM 971 C CA . THR A 1 121 ? -13.984 -0.468 38.693 1.00 93.44 121 THR A CA 1
ATOM 972 C C . THR A 1 121 ? -14.292 -1.641 39.626 1.00 93.44 121 THR A C 1
ATOM 974 O O . THR A 1 121 ? -14.300 -1.484 40.842 1.00 93.44 121 THR A O 1
ATOM 977 N N . LYS A 1 122 ? -14.534 -2.843 39.086 1.00 93.00 122 LYS A N 1
ATOM 978 C CA . LYS A 1 122 ? -14.741 -4.040 39.919 1.00 93.00 122 LYS A CA 1
ATOM 979 C C . LYS A 1 122 ? -13.495 -4.405 40.722 1.00 93.00 122 LYS A C 1
ATOM 981 O O . LYS A 1 122 ? -13.633 -4.819 41.868 1.00 93.00 122 LYS A O 1
ATOM 986 N N . LEU A 1 123 ? -12.316 -4.257 40.122 1.00 93.88 123 LEU A N 1
ATOM 987 C CA . LEU A 1 123 ? -11.039 -4.550 40.762 1.00 93.88 123 LEU A CA 1
ATOM 988 C C . LEU A 1 123 ? -10.763 -3.552 41.896 1.00 93.88 123 LEU A C 1
ATOM 990 O O . LEU A 1 123 ? -10.554 -3.970 43.030 1.00 93.88 123 LEU A O 1
ATOM 994 N N . GLU A 1 124 ? -10.923 -2.255 41.630 1.00 91.81 124 GLU A N 1
ATOM 995 C CA . GLU A 1 124 ? -10.817 -1.181 42.630 1.00 91.81 124 GLU A CA 1
ATOM 996 C C . GLU A 1 124 ? -11.787 -1.387 43.806 1.00 91.81 124 GLU A C 1
ATOM 998 O O . GLU A 1 124 ? -11.408 -1.238 44.964 1.00 91.81 124 GLU A O 1
ATOM 1003 N N . ASN A 1 125 ? -13.030 -1.795 43.532 1.00 86.62 125 ASN A N 1
ATOM 1004 C CA . ASN A 1 125 ? -14.016 -2.075 44.579 1.00 86.62 125 ASN A CA 1
ATOM 1005 C C . ASN A 1 125 ? -13.693 -3.341 45.389 1.00 86.62 125 ASN A C 1
ATOM 1007 O O . ASN A 1 125 ? -14.098 -3.438 46.543 1.00 86.62 125 ASN A O 1
ATOM 1011 N N . SER A 1 126 ? -12.996 -4.317 44.798 1.00 87.12 126 SER A N 1
ATOM 1012 C CA . SE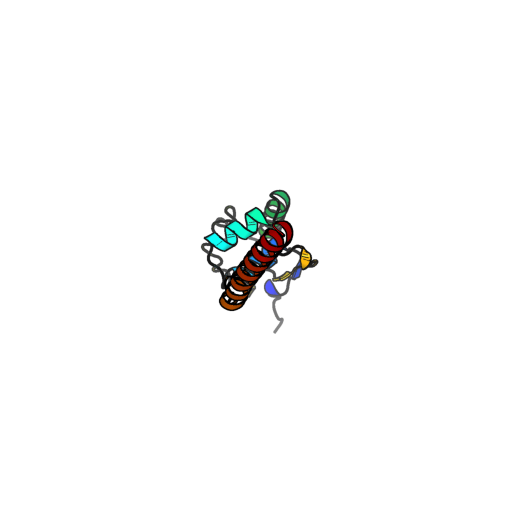R A 1 126 ? -12.564 -5.531 45.504 1.00 87.12 126 SER A CA 1
ATOM 1013 C C . SER A 1 126 ? -11.345 -5.310 46.400 1.00 87.12 126 SER A C 1
ATOM 1015 O O . SER A 1 126 ? -11.166 -6.054 47.355 1.00 87.12 126 SER A O 1
ATOM 101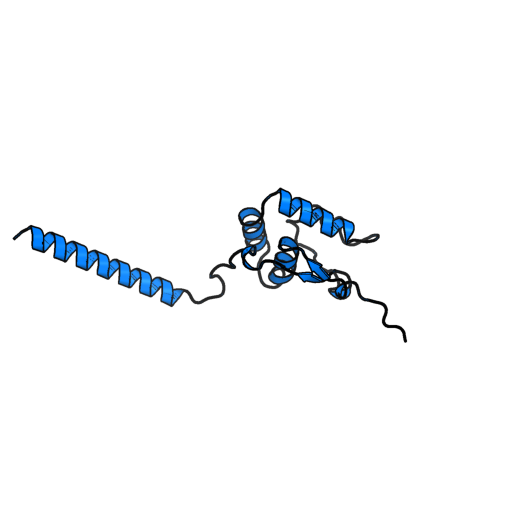7 N N . GLU A 1 127 ? -10.540 -4.282 46.124 1.00 79.25 127 GLU A N 1
ATOM 1018 C CA . GLU A 1 127 ? -9.379 -3.887 46.935 1.00 79.25 127 GLU A CA 1
ATOM 1019 C C . GLU A 1 127 ? -9.754 -2.985 48.130 1.00 79.25 127 GLU A C 1
ATOM 1021 O O . GLU A 1 127 ? -8.925 -2.746 49.005 1.00 79.25 127 GLU A O 1
ATOM 1026 N N . GLN A 1 128 ? -10.992 -2.475 48.175 1.00 63.88 128 GLN A N 1
ATOM 1027 C CA . GLN A 1 128 ? -11.513 -1.617 49.254 1.00 63.88 128 GLN A CA 1
ATOM 1028 C C . GLN A 1 128 ? -12.277 -2.384 50.355 1.00 63.88 128 GLN A C 1
ATOM 1030 O O . GLN A 1 128 ? -12.810 -1.752 51.271 1.00 63.88 128 GLN A O 1
ATOM 1035 N N . ILE A 1 129 ? -12.341 -3.718 50.270 1.00 50.62 129 ILE A N 1
ATOM 1036 C CA . ILE A 1 129 ? -12.939 -4.631 51.265 1.00 50.62 129 ILE A CA 1
ATOM 1037 C C . ILE A 1 129 ? -11.815 -5.356 52.005 1.00 50.62 129 ILE A C 1
ATOM 1039 O O . ILE A 1 129 ? -11.918 -5.474 53.246 1.00 50.62 129 ILE A O 1
#

Solvent-accessible surface area (backbone atoms only — not comparable to full-atom values): 8056 Å² total; per-residue (Å²): 131,85,81,75,84,49,39,39,75,40,78,42,83,35,56,70,57,22,50,48,72,70,37,59,91,78,46,59,67,70,64,49,48,54,49,50,65,75,62,45,53,72,67,58,51,52,50,45,53,49,55,50,56,73,67,55,78,79,85,85,81,56,89,61,52,84,41,78,77,56,73,81,66,79,86,57,62,73,52,75,38,60,38,47,37,61,88,56,72,86,72,50,72,81,81,69,67,90,85,51,87,51,67,60,61,55,48,53,51,54,52,52,51,51,52,52,51,53,50,50,54,50,50,57,59,62,74,76,112